Protein AF-A8QPD4-F1 (afdb_monomer_lite)

pLDDT: mean 81.19, std 15.32, range [36.19, 96.62]

Secondary structure (DSSP, 8-state):
-----SSHHHHHHHHHT-HHHHHHTPEEPSSSS-EES-HHHHHHHHHHHHH--SS----

Organism: Dipodomys heermanni (NCBI:txid10018)

Radius of gyration: 16.92 Å; chains: 1; bounding box: 39×15×45 Å

InterPro domains:
  IPR013087 Zinc finger C2H2-type [PF00096] (1-18)
  IPR013087 Zinc finger C2H2-type [PF12874] (27-50)
  IPR013087 Zinc finger C2H2-type [PS50157] (1-26)
  IPR013087 Zinc finger C2H2-type [PS50157] (27-49)
  IPR013087 Zinc finger C2H2-type [SM00355] (1-18)
  IPR013087 Zinc finger C2H2-type [SM00355] (27-49)
  IPR036236 Zinc finger C2H2 superfamily [SSF57667] (1-49)

Sequence (59 aa):
CGKKFKSRGFLKRHMKNHPEHLAKKKYRCTDCDYTTNKKISLHNHLESHKLTSKSEKTT

Structure (mmCIF, N/CA/C/O backbone):
data_AF-A8QPD4-F1
#
_entry.id   AF-A8QPD4-F1
#
loop_
_atom_site.group_PDB
_atom_site.id
_atom_site.type_symbol
_atom_site.label_atom_id
_atom_site.label_alt_id
_atom_site.label_comp_id
_atom_site.label_asym_id
_atom_site.label_entity_id
_atom_site.label_seq_id
_atom_site.pdbx_PDB_ins_code
_atom_site.Cartn_x
_atom_site.Cartn_y
_atom_site.Cartn_z
_atom_site.occupancy
_atom_site.B_iso_or_equiv
_atom_site.auth_seq_id
_atom_site.auth_comp_id
_atom_site.auth_asym_id
_atom_site.auth_atom_id
_atom_site.pdbx_PDB_model_num
ATOM 1 N N . CYS A 1 1 ? 2.875 -0.219 -18.052 1.00 85.25 1 CYS A N 1
ATOM 2 C CA . CYS A 1 1 ? 3.349 1.074 -18.605 1.00 85.25 1 CYS A CA 1
ATOM 3 C C . CYS A 1 1 ? 3.853 1.001 -20.062 1.00 85.25 1 CYS A C 1
ATOM 5 O O . CYS A 1 1 ? 4.435 1.974 -20.520 1.00 85.25 1 CYS A O 1
ATOM 7 N N . GLY A 1 2 ? 3.690 -0.115 -20.796 1.00 87.75 2 GLY A N 1
ATOM 8 C CA . GLY A 1 2 ? 4.084 -0.213 -22.217 1.00 87.75 2 GLY A CA 1
ATOM 9 C C . GLY A 1 2 ? 5.594 -0.199 -22.520 1.00 87.75 2 GLY A C 1
ATOM 10 O O . GLY A 1 2 ? 5.981 -0.390 -23.670 1.00 87.75 2 GLY A O 1
ATOM 11 N N . LYS A 1 3 ? 6.464 -0.008 -21.516 1.00 91.00 3 LYS A N 1
ATOM 12 C CA . LYS A 1 3 ? 7.922 0.011 -21.703 1.00 91.00 3 LYS A CA 1
ATOM 13 C C . LYS A 1 3 ? 8.450 -1.353 -22.151 1.00 91.00 3 LYS A C 1
ATOM 15 O O . LYS A 1 3 ? 8.208 -2.367 -21.498 1.00 91.00 3 LYS A O 1
ATOM 20 N N . LYS A 1 4 ? 9.232 -1.346 -23.231 1.00 93.06 4 LYS A N 1
ATOM 21 C CA . LYS A 1 4 ? 9.961 -2.510 -23.747 1.00 93.06 4 LYS A CA 1
ATOM 22 C C . LYS A 1 4 ? 11.402 -2.479 -23.236 1.00 93.06 4 LYS A C 1
ATOM 24 O O . LYS A 1 4 ? 12.002 -1.414 -23.120 1.00 93.06 4 LYS A O 1
ATOM 29 N N . PHE A 1 5 ? 11.957 -3.647 -22.928 1.00 94.50 5 PHE A N 1
ATOM 30 C CA . PHE A 1 5 ? 13.315 -3.786 -22.403 1.00 94.50 5 PHE A CA 1
ATOM 31 C C . PHE A 1 5 ? 14.104 -4.778 -23.250 1.00 94.50 5 PHE A C 1
ATOM 33 O O . PHE A 1 5 ? 13.591 -5.837 -23.594 1.00 94.50 5 PHE A O 1
ATOM 40 N N . LYS A 1 6 ? 15.376 -4.462 -23.516 1.00 94.25 6 LYS A N 1
ATOM 41 C CA . LYS A 1 6 ? 16.291 -5.309 -24.300 1.00 94.25 6 LYS A CA 1
ATOM 42 C C . LYS A 1 6 ? 16.675 -6.631 -23.626 1.00 94.25 6 LYS A C 1
ATOM 44 O O . LYS A 1 6 ? 17.237 -7.504 -24.270 1.00 94.25 6 LYS A O 1
ATOM 49 N N . SER A 1 7 ? 16.429 -6.772 -22.321 1.00 96.62 7 SER A N 1
ATOM 50 C CA . SER A 1 7 ? 16.709 -8.011 -21.594 1.00 96.62 7 SER A CA 1
ATOM 51 C C . SER A 1 7 ? 15.760 -8.232 -20.420 1.00 96.62 7 SER A C 1
ATOM 53 O O . SER A 1 7 ? 15.207 -7.288 -19.838 1.00 96.62 7 SER A O 1
ATOM 55 N N . ARG A 1 8 ? 15.642 -9.502 -20.013 1.00 93.50 8 ARG A N 1
ATOM 56 C CA . ARG A 1 8 ? 14.860 -9.931 -18.844 1.00 93.50 8 ARG A CA 1
ATOM 57 C C . ARG A 1 8 ? 15.363 -9.299 -17.540 1.00 93.50 8 ARG A C 1
ATOM 59 O O . ARG A 1 8 ? 14.559 -9.012 -16.657 1.00 93.50 8 ARG A O 1
ATOM 66 N N . GLY A 1 9 ? 16.666 -9.028 -17.425 1.00 95.44 9 GLY A N 1
ATOM 67 C CA . GLY A 1 9 ? 17.257 -8.374 -16.251 1.00 95.44 9 GLY A CA 1
ATOM 68 C C . GLY A 1 9 ? 16.757 -6.939 -16.056 1.00 95.44 9 GLY A C 1
ATOM 69 O O . GLY A 1 9 ? 16.354 -6.565 -14.952 1.00 95.44 9 GLY A O 1
ATOM 70 N N . PHE A 1 10 ? 16.696 -6.151 -17.136 1.00 94.50 10 PHE A N 1
ATOM 71 C CA . PHE A 1 10 ? 16.168 -4.784 -17.084 1.00 94.50 10 PHE A CA 1
ATOM 72 C C . PHE A 1 10 ? 14.671 -4.759 -16.783 1.00 94.50 10 PHE A C 1
ATOM 74 O O . PHE A 1 10 ? 14.241 -3.968 -15.942 1.00 94.50 10 PHE A O 1
ATOM 81 N N . LEU A 1 11 ? 13.905 -5.668 -17.393 1.00 93.12 11 LEU A N 1
ATOM 82 C CA . LEU A 1 11 ? 12.489 -5.843 -17.081 1.00 93.12 11 LEU A CA 1
ATOM 83 C C . LEU A 1 11 ? 12.287 -6.183 -15.597 1.00 93.12 11 LEU A C 1
ATOM 85 O O . LEU A 1 11 ? 11.468 -5.553 -14.936 1.00 93.12 11 LEU A O 1
ATOM 89 N N . LYS A 1 12 ? 13.073 -7.111 -15.035 1.00 90.75 12 LYS A N 1
ATOM 90 C CA . LYS A 1 12 ? 12.979 -7.500 -13.617 1.00 90.75 12 LYS A CA 1
ATOM 91 C C . LYS A 1 12 ? 13.270 -6.327 -12.677 1.00 90.75 12 LYS A C 1
ATOM 93 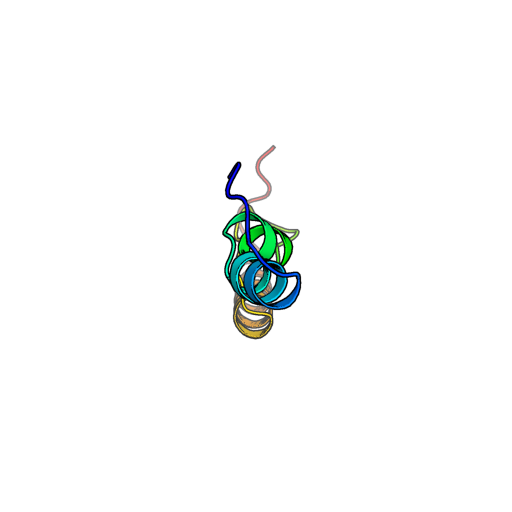O O . LYS A 1 12 ? 12.530 -6.111 -11.718 1.00 90.75 12 LYS A O 1
ATOM 98 N N . ARG A 1 13 ? 14.315 -5.540 -12.957 1.00 91.06 13 ARG A N 1
ATOM 99 C CA . ARG A 1 13 ? 14.658 -4.343 -12.167 1.00 91.06 13 ARG A CA 1
ATOM 100 C C . ARG A 1 13 ? 13.580 -3.265 -12.258 1.00 91.06 13 ARG A C 1
ATOM 102 O O . ARG A 1 13 ? 13.258 -2.645 -11.246 1.00 91.06 13 ARG A O 1
ATOM 109 N N . HIS A 1 14 ? 13.031 -3.054 -13.451 1.00 91.94 14 HIS A N 1
ATOM 110 C CA . HIS A 1 14 ? 11.913 -2.144 -13.659 1.00 91.94 14 HIS A CA 1
ATOM 111 C C . HIS A 1 14 ? 10.686 -2.595 -12.865 1.00 91.94 14 HIS A C 1
ATOM 113 O O . HIS A 1 14 ? 10.166 -1.811 -12.081 1.00 91.94 14 HIS A O 1
ATOM 119 N N . MET A 1 15 ? 10.286 -3.862 -12.993 1.00 87.94 15 MET A N 1
ATOM 120 C CA . MET A 1 15 ? 9.120 -4.418 -12.303 1.00 87.94 15 MET A CA 1
ATOM 121 C C . MET A 1 15 ? 9.265 -4.381 -10.782 1.00 87.94 15 MET A C 1
ATOM 123 O O . MET A 1 15 ? 8.305 -4.059 -10.099 1.00 87.94 15 MET A O 1
ATOM 127 N N . LYS A 1 16 ? 10.469 -4.582 -10.230 1.00 85.38 16 LYS A N 1
ATOM 128 C CA . LYS A 1 16 ? 10.720 -4.455 -8.780 1.00 85.38 16 LYS A CA 1
ATOM 129 C C . LYS A 1 16 ? 10.292 -3.095 -8.204 1.00 85.38 16 LYS A C 1
ATOM 131 O O . LYS A 1 16 ? 9.848 -3.048 -7.062 1.00 85.38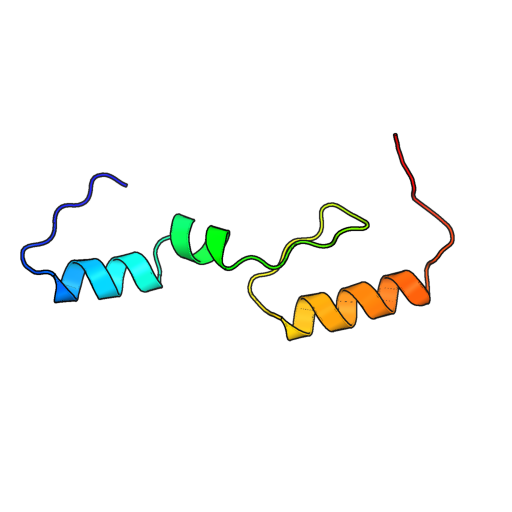 16 LYS A O 1
ATOM 136 N N . ASN A 1 17 ? 10.422 -2.021 -8.984 1.00 81.06 17 ASN A N 1
ATOM 137 C CA . ASN A 1 17 ? 10.073 -0.654 -8.583 1.00 81.06 17 ASN A CA 1
ATOM 138 C C . ASN A 1 17 ? 8.857 -0.109 -9.349 1.00 81.06 17 ASN A C 1
ATOM 140 O O . ASN A 1 17 ? 8.537 1.072 -9.242 1.00 81.06 17 ASN A O 1
ATOM 144 N N . HIS A 1 18 ? 8.202 -0.936 -10.166 1.00 87.38 18 HIS A N 1
ATOM 145 C CA . HIS A 1 18 ? 7.082 -0.487 -10.978 1.00 87.38 18 HIS A CA 1
ATOM 146 C C . HIS A 1 18 ? 5.886 -0.203 -10.056 1.00 87.38 18 HIS A C 1
ATOM 148 O O . HIS A 1 18 ? 5.611 -1.024 -9.176 1.00 87.38 18 HIS A O 1
ATOM 154 N N . PRO A 1 19 ? 5.154 0.912 -10.244 1.00 75.50 19 PRO A N 1
ATOM 155 C CA . PRO A 1 19 ? 4.068 1.317 -9.353 1.00 75.50 19 PRO A CA 1
ATOM 156 C C . PRO A 1 19 ? 3.011 0.236 -9.130 1.00 75.50 19 PRO A C 1
ATOM 158 O O . PRO A 1 19 ? 2.520 0.098 -8.023 1.00 75.50 19 PRO A O 1
ATOM 161 N N . GLU A 1 20 ? 2.712 -0.580 -10.144 1.00 75.38 20 GLU A N 1
ATOM 162 C CA . GLU A 1 20 ? 1.820 -1.743 -10.030 1.00 75.38 20 GLU A CA 1
ATOM 163 C C . GLU A 1 20 ? 2.358 -2.797 -9.054 1.00 75.38 20 GLU A C 1
ATOM 165 O O . GLU A 1 20 ? 1.613 -3.336 -8.250 1.00 75.38 20 GLU A O 1
ATOM 170 N N . HIS A 1 21 ? 3.655 -3.096 -9.104 1.00 71.56 21 HIS A N 1
ATOM 171 C CA . HIS A 1 21 ? 4.289 -4.067 -8.216 1.00 71.56 21 HIS A CA 1
ATOM 172 C C . HIS A 1 21 ? 4.439 -3.502 -6.804 1.00 71.56 21 HIS A C 1
ATOM 174 O O . HIS A 1 21 ? 4.246 -4.226 -5.833 1.00 71.56 21 HIS A O 1
ATOM 180 N N . LEU A 1 22 ? 4.720 -2.202 -6.679 1.00 68.31 22 LEU A N 1
ATOM 181 C CA . LEU A 1 22 ? 4.669 -1.489 -5.403 1.00 68.31 22 LEU A CA 1
ATOM 182 C C . LEU A 1 22 ? 3.240 -1.441 -4.848 1.00 68.31 22 LEU A C 1
ATOM 184 O O . LEU A 1 22 ? 3.070 -1.548 -3.640 1.00 68.31 22 LEU A O 1
ATOM 188 N N . ALA A 1 23 ? 2.227 -1.339 -5.713 1.00 66.75 23 ALA A N 1
ATOM 189 C CA . ALA A 1 23 ? 0.813 -1.373 -5.356 1.00 66.75 23 ALA A CA 1
ATOM 190 C C . ALA A 1 23 ? 0.337 -2.774 -4.957 1.00 66.75 23 ALA A C 1
ATOM 192 O O . ALA A 1 23 ? -0.379 -2.904 -3.973 1.00 66.75 23 ALA A O 1
ATOM 193 N N . LYS A 1 24 ? 0.797 -3.825 -5.643 1.00 64.75 24 LYS A N 1
ATOM 194 C CA . LYS A 1 24 ? 0.570 -5.232 -5.267 1.00 64.75 24 LYS A CA 1
ATOM 195 C C . LYS A 1 24 ? 1.270 -5.607 -3.959 1.00 64.75 24 LYS A C 1
ATOM 197 O O . LYS A 1 24 ? 0.854 -6.538 -3.287 1.00 64.75 24 LYS A O 1
ATOM 202 N N . LYS A 1 25 ? 2.319 -4.870 -3.583 1.00 63.94 25 LYS A N 1
ATOM 203 C CA . LYS A 1 25 ? 3.019 -4.986 -2.296 1.00 63.94 25 LYS A CA 1
ATOM 204 C C . LYS A 1 25 ? 2.466 -4.039 -1.226 1.00 63.94 25 LYS A C 1
ATOM 206 O O . LYS A 1 25 ? 3.154 -3.782 -0.237 1.00 63.94 25 LYS A O 1
ATOM 211 N N . LYS A 1 26 ? 1.264 -3.488 -1.430 1.00 75.38 26 LYS A N 1
ATOM 212 C CA . LYS A 1 26 ? 0.565 -2.725 -0.398 1.00 75.38 26 LYS A CA 1
ATOM 213 C C . LYS A 1 26 ? -0.159 -3.690 0.534 1.00 75.38 26 LYS A C 1
ATOM 215 O O . LYS A 1 26 ? -0.972 -4.500 0.109 1.00 75.38 26 LYS A O 1
ATOM 220 N N . TYR A 1 27 ? 0.150 -3.566 1.810 1.00 86.12 27 TYR A N 1
ATOM 221 C CA . TYR A 1 27 ? -0.629 -4.084 2.915 1.00 86.12 27 TYR A CA 1
ATOM 222 C C . TYR A 1 27 ? -1.827 -3.149 3.111 1.00 86.12 27 TYR A C 1
ATOM 224 O O . TYR A 1 27 ? -1.641 -1.948 3.328 1.00 86.12 27 TYR A O 1
ATOM 232 N N . ARG A 1 28 ? -3.040 -3.687 2.973 1.00 88.31 28 ARG A N 1
ATOM 233 C CA . ARG A 1 28 ? -4.302 -2.961 3.158 1.00 88.31 28 ARG A CA 1
ATOM 234 C C . ARG A 1 28 ? -4.890 -3.307 4.523 1.00 88.31 28 ARG A C 1
ATOM 236 O O . ARG A 1 28 ? -4.883 -4.479 4.896 1.00 88.31 28 ARG A O 1
ATOM 243 N N . CYS A 1 29 ? -5.360 -2.296 5.246 1.00 89.75 29 CYS A N 1
ATOM 244 C CA . CYS A 1 29 ? -6.141 -2.503 6.456 1.00 89.75 29 CYS A CA 1
ATOM 245 C C . CYS A 1 29 ? -7.501 -3.125 6.114 1.00 89.75 29 CYS A C 1
ATOM 247 O O . CYS A 1 29 ? -8.094 -2.817 5.083 1.00 89.75 29 CYS A O 1
ATOM 249 N N . THR A 1 30 ? -7.972 -4.032 6.961 1.00 88.06 30 THR A N 1
ATOM 250 C CA . THR A 1 30 ? -9.292 -4.661 6.833 1.00 88.06 30 THR A CA 1
ATOM 251 C C . THR A 1 30 ? -10.411 -3.800 7.401 1.00 88.06 30 THR A C 1
ATOM 253 O O . THR A 1 30 ? -11.561 -3.985 7.022 1.00 88.06 30 THR A O 1
ATOM 256 N N . ASP A 1 31 ? -10.068 -2.865 8.285 1.00 86.88 31 ASP A N 1
ATOM 257 C CA . ASP A 1 31 ? -11.017 -2.077 9.070 1.00 86.88 31 ASP A CA 1
ATOM 258 C C . ASP A 1 31 ? -11.178 -0.638 8.544 1.00 86.88 31 ASP A C 1
ATOM 260 O O . ASP A 1 31 ? -12.094 0.064 8.957 1.00 86.88 31 ASP A O 1
ATOM 264 N N . CYS A 1 32 ? -10.314 -0.189 7.623 1.00 89.88 32 CYS A N 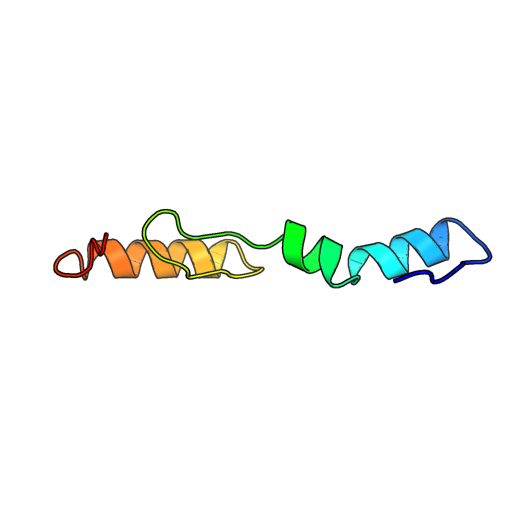1
ATOM 265 C CA . CYS A 1 32 ? -10.422 1.105 6.937 1.00 89.88 32 CYS A CA 1
ATOM 266 C C . CYS A 1 32 ? -9.665 1.113 5.590 1.00 89.88 32 CYS A C 1
ATOM 268 O O . CYS A 1 32 ? -9.011 0.138 5.216 1.00 89.88 32 CYS A O 1
ATOM 270 N N . ASP A 1 33 ? -9.682 2.238 4.869 1.00 87.44 33 ASP A N 1
ATOM 271 C CA . ASP A 1 33 ? -9.005 2.390 3.568 1.00 87.44 33 ASP A CA 1
ATOM 272 C C . ASP A 1 33 ? -7.489 2.648 3.647 1.00 87.44 33 ASP A C 1
ATOM 274 O O . ASP A 1 33 ? -6.819 2.881 2.631 1.00 87.44 33 ASP A O 1
ATOM 278 N N . TYR A 1 34 ? -6.903 2.567 4.845 1.00 87.56 34 TYR A N 1
ATOM 279 C CA . TYR A 1 34 ? -5.465 2.724 5.019 1.00 87.56 34 TYR A CA 1
ATOM 280 C C . TYR A 1 34 ? -4.685 1.652 4.245 1.00 87.56 34 TYR A C 1
ATOM 282 O O . TYR A 1 34 ? -4.899 0.443 4.375 1.00 87.56 34 TYR A O 1
ATOM 290 N N . THR A 1 35 ? -3.716 2.104 3.449 1.00 88.06 35 THR A N 1
ATOM 291 C CA . THR A 1 35 ? -2.806 1.241 2.693 1.00 88.06 35 THR A CA 1
ATOM 292 C C . THR A 1 35 ? -1.363 1.691 2.851 1.00 88.06 35 THR A C 1
ATOM 294 O O . THR A 1 35 ? -1.038 2.873 2.775 1.00 88.06 35 THR A O 1
ATOM 297 N N . THR A 1 36 ? -0.459 0.729 3.016 1.00 86.81 36 THR A N 1
ATOM 298 C CA . THR A 1 36 ? 0.976 0.992 3.179 1.00 86.81 36 THR A CA 1
ATOM 299 C C . THR A 1 36 ? 1.817 -0.068 2.485 1.00 86.81 36 THR A C 1
ATOM 301 O O . THR A 1 36 ? 1.404 -1.208 2.339 1.00 86.81 36 THR A O 1
ATOM 304 N N . ASN A 1 37 ? 3.027 0.274 2.053 1.00 84.25 37 ASN A N 1
ATOM 305 C CA . ASN A 1 37 ? 3.961 -0.679 1.439 1.00 84.25 37 ASN A CA 1
ATOM 306 C C . ASN A 1 37 ? 4.862 -1.402 2.465 1.00 84.25 37 ASN A C 1
ATOM 308 O O . ASN A 1 37 ? 5.717 -2.204 2.077 1.00 84.25 37 ASN A O 1
ATOM 312 N N . LYS A 1 38 ? 4.680 -1.142 3.769 1.00 86.06 38 LYS A N 1
ATOM 313 C CA . LYS A 1 38 ? 5.470 -1.723 4.867 1.00 86.06 38 LYS A CA 1
ATOM 314 C C . LYS A 1 38 ? 4.589 -2.519 5.829 1.00 86.06 38 LYS A C 1
ATOM 316 O O . LYS A 1 38 ? 3.643 -1.981 6.394 1.00 86.06 38 LYS A O 1
ATOM 321 N N . LYS A 1 39 ? 4.975 -3.770 6.107 1.00 87.06 39 LYS A N 1
ATOM 322 C CA . LYS A 1 39 ? 4.263 -4.644 7.058 1.00 87.06 39 LYS A CA 1
ATOM 323 C C . LYS A 1 39 ? 4.204 -4.044 8.467 1.00 87.06 39 LYS A C 1
ATOM 325 O O . LYS A 1 39 ? 3.153 -4.072 9.090 1.00 87.06 39 LYS A O 1
ATOM 330 N N . ILE A 1 40 ? 5.314 -3.467 8.938 1.00 90.38 40 ILE A N 1
ATOM 331 C CA . ILE A 1 40 ? 5.389 -2.850 10.271 1.00 90.38 40 ILE A CA 1
ATOM 332 C C . ILE A 1 40 ? 4.472 -1.632 10.405 1.00 90.38 40 ILE A C 1
ATOM 334 O O . ILE A 1 40 ? 3.835 -1.449 11.432 1.00 90.38 40 ILE A O 1
ATOM 338 N N . SER A 1 41 ? 4.328 -0.844 9.337 1.00 91.81 41 SER A N 1
ATOM 339 C CA . SER A 1 41 ? 3.393 0.278 9.326 1.00 91.81 41 SER A CA 1
ATOM 340 C C . SER A 1 41 ? 1.941 -0.195 9.398 1.00 91.81 41 SER A C 1
ATOM 342 O O . SER A 1 41 ? 1.156 0.438 10.091 1.00 91.81 41 SER A O 1
ATOM 344 N N . LEU A 1 42 ? 1.590 -1.314 8.743 1.00 91.94 42 LEU A N 1
ATOM 345 C CA . LEU A 1 42 ? 0.254 -1.901 8.890 1.00 91.94 42 LEU A CA 1
ATOM 346 C C . LEU A 1 42 ? 0.044 -2.415 10.319 1.00 91.94 42 LEU A C 1
ATOM 348 O O . LE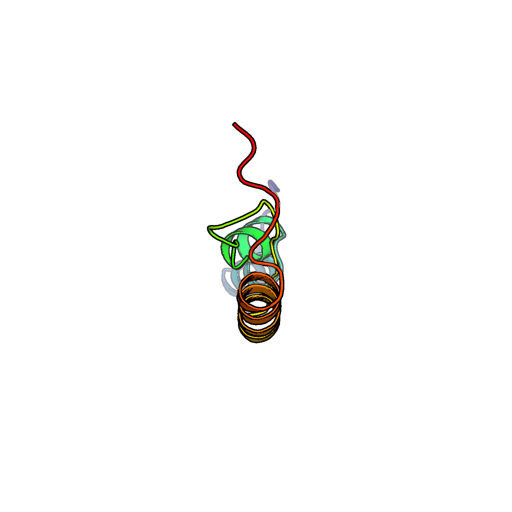U A 1 42 ? -1.004 -2.162 10.893 1.00 91.94 42 LEU A O 1
ATOM 352 N N . HIS A 1 43 ? 1.030 -3.101 10.901 1.00 92.69 43 HIS A N 1
ATOM 353 C CA . HIS A 1 43 ? 0.925 -3.619 12.267 1.00 92.69 43 HIS A CA 1
ATOM 354 C C . HIS A 1 43 ? 0.635 -2.504 13.280 1.00 92.69 43 HIS A C 1
ATOM 356 O O . HIS A 1 43 ? -0.365 -2.568 13.986 1.00 92.69 43 HIS A O 1
ATOM 362 N N . ASN A 1 44 ? 1.445 -1.443 13.281 1.00 93.25 44 ASN A N 1
ATOM 363 C CA . ASN A 1 44 ? 1.262 -0.312 14.195 1.00 93.25 44 ASN A CA 1
ATOM 364 C C . ASN A 1 44 ? -0.080 0.402 13.962 1.00 93.25 44 ASN A C 1
ATOM 366 O O . ASN A 1 44 ? -0.727 0.854 14.902 1.00 93.25 44 ASN A O 1
ATOM 370 N N . HIS A 1 45 ? -0.521 0.487 12.706 1.00 92.75 45 HIS A N 1
ATOM 371 C CA . HIS A 1 45 ? -1.834 1.027 12.369 1.00 92.75 45 HIS A CA 1
ATOM 372 C C . HIS A 1 45 ? -2.982 0.168 12.936 1.00 92.75 45 HIS A C 1
ATOM 374 O O . HIS A 1 45 ? -3.923 0.711 13.507 1.00 92.75 45 HIS A O 1
ATOM 380 N N . LEU A 1 46 ? -2.891 -1.164 12.851 1.00 91.81 46 LEU A N 1
ATOM 381 C CA . LEU A 1 46 ? -3.876 -2.067 13.457 1.00 91.81 46 LEU A CA 1
ATOM 382 C C . LEU A 1 46 ? -3.893 -1.956 14.987 1.00 91.81 46 LEU A C 1
ATOM 384 O O . LEU A 1 46 ? -4.949 -2.086 15.599 1.00 91.81 46 LEU A O 1
ATOM 388 N N . GLU A 1 47 ? -2.751 -1.686 15.621 1.00 92.12 47 GLU A N 1
ATOM 389 C CA . GLU A 1 47 ? -2.712 -1.393 17.058 1.00 92.12 47 GLU A CA 1
ATOM 390 C C . GLU A 1 47 ? -3.444 -0.092 17.394 1.00 92.12 47 GLU A C 1
ATOM 392 O O . GLU A 1 47 ? -4.188 -0.058 18.372 1.00 92.12 47 GLU A O 1
ATOM 397 N N . SER A 1 48 ? -3.341 0.934 16.544 1.00 88.44 48 SER A N 1
ATOM 398 C CA . SER A 1 48 ? -4.150 2.149 16.690 1.00 88.44 48 SER A CA 1
ATOM 399 C C . SER A 1 48 ? -5.648 1.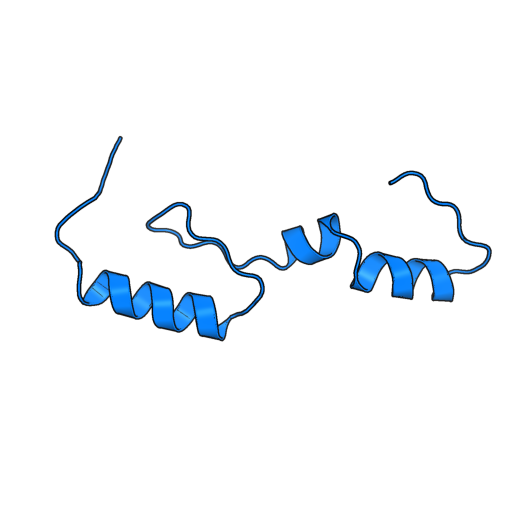842 16.668 1.00 88.44 48 SER A C 1
ATOM 401 O O . SER A 1 48 ? -6.366 2.372 17.505 1.00 88.44 48 SER A O 1
ATOM 403 N N . HIS A 1 49 ? -6.128 0.955 15.790 1.00 88.19 49 HIS A N 1
ATOM 404 C CA . HIS A 1 49 ? -7.546 0.566 15.770 1.00 88.19 49 HIS A CA 1
ATOM 405 C C . HIS A 1 49 ? -8.014 -0.089 17.072 1.00 88.19 49 HIS A C 1
ATOM 407 O O . HIS A 1 49 ? -9.141 0.143 17.507 1.00 88.19 49 HIS A O 1
ATOM 413 N N . LYS A 1 50 ? -7.153 -0.871 17.733 1.00 82.56 50 LYS A N 1
ATOM 414 C CA . LYS A 1 50 ? -7.471 -1.465 19.043 1.00 82.56 50 LYS A CA 1
ATOM 415 C C . LYS A 1 50 ? -7.612 -0.402 20.131 1.00 82.56 50 LYS A C 1
ATOM 417 O O . LYS A 1 50 ? -8.424 -0.565 21.037 1.00 82.56 50 LYS A O 1
ATOM 422 N N . LEU A 1 51 ? -6.847 0.683 20.023 1.00 74.44 51 LEU A N 1
ATOM 423 C CA . LEU A 1 51 ? -6.909 1.830 20.929 1.00 74.44 51 LEU A CA 1
ATOM 424 C C . LEU A 1 51 ? -8.081 2.772 20.598 1.00 74.44 51 LEU A C 1
ATOM 426 O O . LEU A 1 51 ? -8.611 3.420 21.497 1.00 74.44 51 LEU A O 1
ATOM 430 N N . THR A 1 52 ? -8.518 2.824 19.335 1.00 62.41 52 THR A N 1
ATOM 431 C CA . THR A 1 52 ? -9.568 3.727 18.830 1.00 62.41 52 THR A CA 1
ATOM 432 C C . THR A 1 52 ? -10.871 3.017 18.447 1.00 62.41 52 THR A C 1
ATOM 434 O O . TH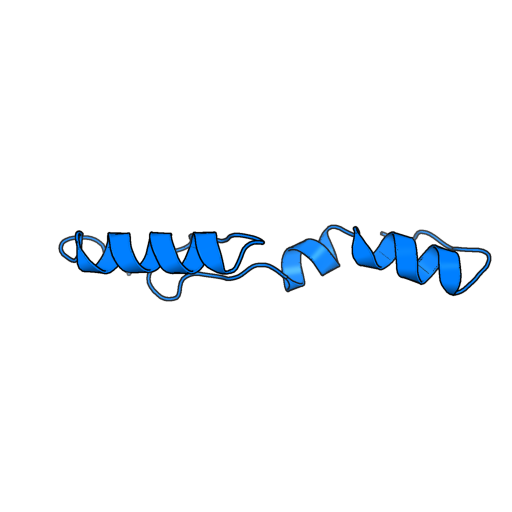R A 1 52 ? -11.631 3.563 17.660 1.00 62.41 52 THR A O 1
ATOM 437 N N . SER A 1 53 ? -11.181 1.827 18.983 1.00 55.72 53 SER A N 1
ATOM 438 C CA . SER A 1 53 ? -12.382 1.019 18.657 1.00 55.72 53 SER A CA 1
ATOM 439 C C . SER A 1 53 ? -13.749 1.651 19.045 1.00 55.72 53 SER A C 1
ATOM 441 O O . SER A 1 53 ? -14.724 0.946 19.319 1.00 55.72 53 SER A O 1
ATOM 443 N N . LYS A 1 54 ? -13.868 2.979 19.043 1.00 50.81 54 LYS A N 1
ATOM 444 C CA . LYS A 1 54 ? -15.123 3.709 18.850 1.00 50.81 54 LYS A CA 1
ATOM 445 C C . LYS A 1 54 ? -14.954 4.593 17.617 1.00 50.81 54 LYS A C 1
ATOM 447 O O . LYS A 1 54 ? -14.122 5.490 17.646 1.00 50.81 54 LYS A O 1
ATOM 452 N N . SER A 1 55 ? -15.817 4.396 16.620 1.00 49.34 55 SER A N 1
ATOM 453 C CA . SER A 1 55 ? -15.825 5.096 15.325 1.00 49.34 55 SER A CA 1
ATOM 454 C C . SER A 1 55 ? -14.746 4.533 14.384 1.00 49.34 55 SER A C 1
ATOM 456 O O . SER A 1 55 ? -13.572 4.553 14.704 1.00 49.34 55 SER A O 1
ATOM 458 N N . GLU A 1 56 ? -15.023 3.944 13.227 1.00 49.00 56 GLU A N 1
ATOM 459 C CA . GLU A 1 56 ? -16.084 4.210 12.263 1.00 49.00 56 GLU A CA 1
ATOM 460 C C . GLU A 1 56 ? -16.330 2.916 11.471 1.00 49.00 56 GLU A C 1
ATOM 462 O O . GLU A 1 56 ? -15.513 2.504 10.652 1.00 49.00 56 GLU A O 1
ATOM 467 N N . LYS A 1 57 ? -17.456 2.246 11.736 1.00 47.41 57 LYS A N 1
ATOM 468 C CA . LYS A 1 57 ? -18.082 1.383 10.734 1.00 47.41 57 LYS A CA 1
ATOM 469 C C . LYS A 1 57 ? -19.012 2.293 9.954 1.00 47.41 57 LYS A C 1
ATOM 471 O O . LYS A 1 57 ? -20.089 2.611 10.453 1.00 47.41 57 LYS A O 1
ATOM 476 N N . THR A 1 58 ? -18.589 2.726 8.779 1.00 36.78 58 THR A N 1
ATOM 477 C CA . THR A 1 58 ? -19.446 3.511 7.894 1.00 36.78 58 THR A CA 1
ATOM 478 C C . THR A 1 58 ? -19.637 2.716 6.613 1.00 36.78 58 THR A C 1
ATOM 480 O O . THR A 1 58 ? -18.738 2.667 5.783 1.00 36.78 58 THR A O 1
ATOM 483 N N . THR A 1 59 ? -20.803 2.064 6.585 1.00 36.19 59 THR A N 1
ATOM 484 C CA . THR A 1 59 ? -21.682 1.772 5.439 1.00 36.19 59 THR A CA 1
ATOM 485 C C . THR A 1 59 ? -21.107 1.043 4.230 1.00 36.19 59 THR A C 1
ATOM 487 O O . THR A 1 59 ? -20.310 1.631 3.473 1.00 36.19 59 THR A O 1
#

Foldseek 3Di:
DPDDDPDPVVVVVCLCPPVVNLVVQWDADPQDRDIDNDPVVNVVVVVVCVVVVPDDPDD